Protein AF-A0A947RW77-F1 (afdb_monomer)

Structure (mmCIF, N/CA/C/O backbone):
data_AF-A0A947RW77-F1
#
_entry.id   AF-A0A947RW77-F1
#
loop_
_atom_site.group_PDB
_atom_site.id
_atom_site.type_symbol
_atom_site.label_atom_id
_atom_site.label_alt_id
_atom_site.label_comp_id
_atom_site.label_asym_id
_atom_site.label_entity_id
_atom_site.label_seq_id
_atom_site.pdbx_PDB_ins_code
_atom_site.Cartn_x
_atom_site.Cartn_y
_atom_site.Cartn_z
_atom_site.occupancy
_atom_site.B_iso_or_equiv
_atom_site.auth_seq_id
_atom_site.auth_comp_id
_atom_site.auth_asym_id
_atom_site.auth_atom_id
_atom_site.pdbx_PDB_model_num
ATOM 1 N N . MET A 1 1 ? -20.421 5.326 41.709 1.00 37.91 1 MET A N 1
ATOM 2 C CA . MET A 1 1 ? -20.315 5.858 40.338 1.00 37.91 1 MET A CA 1
ATOM 3 C C . MET A 1 1 ? -19.243 5.018 39.675 1.00 37.91 1 MET A C 1
ATOM 5 O O . MET A 1 1 ? -18.101 5.119 40.087 1.00 37.91 1 MET A O 1
ATOM 9 N N . MET A 1 2 ? -19.635 4.052 38.840 1.00 42.28 2 MET A N 1
ATOM 10 C CA . MET A 1 2 ? -18.677 3.189 38.145 1.00 42.28 2 MET A CA 1
ATOM 11 C C . MET A 1 2 ? -17.948 4.050 37.118 1.00 42.28 2 MET A C 1
ATOM 13 O O . MET A 1 2 ? -18.588 4.613 36.230 1.00 42.28 2 MET A O 1
ATOM 17 N N . GLU A 1 3 ? -16.641 4.201 37.294 1.00 43.28 3 GLU A N 1
ATOM 18 C CA . GLU A 1 3 ? -15.764 4.680 36.236 1.00 43.28 3 GLU A CA 1
ATOM 19 C C . GLU A 1 3 ? -15.918 3.698 35.070 1.00 43.28 3 GLU A C 1
ATOM 21 O O . GLU A 1 3 ? -15.775 2.489 35.244 1.00 43.28 3 GLU A O 1
ATOM 26 N N . LYS A 1 4 ? -16.334 4.199 33.903 1.00 48.94 4 LYS A N 1
ATOM 27 C CA . LYS A 1 4 ? -16.241 3.417 32.674 1.00 48.94 4 LYS A CA 1
ATOM 28 C C . LYS A 1 4 ? -14.751 3.227 32.429 1.00 48.94 4 LYS A C 1
ATOM 30 O O . LYS A 1 4 ? -14.072 4.221 32.177 1.00 48.94 4 LYS A O 1
ATOM 35 N N . ASP A 1 5 ? -14.270 1.989 32.527 1.00 47.66 5 ASP A N 1
ATOM 36 C CA . ASP A 1 5 ? -12.983 1.600 31.957 1.00 47.66 5 ASP A CA 1
ATOM 37 C C . ASP A 1 5 ? -12.903 2.223 30.561 1.00 47.66 5 ASP A C 1
ATOM 39 O O . ASP A 1 5 ? -13.807 2.026 29.742 1.00 47.66 5 ASP A O 1
ATOM 43 N N . GLY A 1 6 ? -11.903 3.082 30.344 1.00 48.59 6 GLY A N 1
ATOM 44 C CA . GLY A 1 6 ? -11.741 3.799 29.086 1.00 48.59 6 GLY A CA 1
ATOM 45 C C . GLY A 1 6 ? -11.792 2.809 27.929 1.00 48.59 6 GLY A C 1
ATOM 46 O O . GLY A 1 6 ? -11.190 1.738 28.018 1.00 48.59 6 GLY A O 1
ATOM 47 N N . GLU A 1 7 ? -12.537 3.144 26.874 1.00 57.09 7 GLU A N 1
ATOM 48 C CA . GLU A 1 7 ? -12.447 2.440 25.596 1.00 57.09 7 GLU A CA 1
ATOM 49 C C . GLU A 1 7 ? -10.958 2.287 25.277 1.00 57.09 7 GLU A C 1
ATOM 51 O O . GLU A 1 7 ? -10.275 3.279 25.027 1.00 57.09 7 GLU A O 1
ATOM 56 N N . GLN A 1 8 ? -10.412 1.071 25.382 1.00 60.69 8 GLN A N 1
ATOM 57 C CA . GLN A 1 8 ? -9.056 0.831 24.914 1.00 60.69 8 GLN A CA 1
ATOM 58 C C . GLN A 1 8 ? -9.109 1.036 23.405 1.00 60.69 8 GLN A C 1
ATOM 60 O O . GLN A 1 8 ? -9.587 0.166 22.677 1.00 60.69 8 GLN A O 1
ATOM 65 N N . GLU A 1 9 ? -8.678 2.216 22.950 1.00 78.75 9 GLU A N 1
ATOM 66 C CA . GLU A 1 9 ? -8.414 2.470 21.541 1.00 78.75 9 GLU A CA 1
ATOM 67 C C . GLU A 1 9 ? -7.515 1.329 21.056 1.00 78.75 9 GLU A C 1
ATOM 69 O O . GLU A 1 9 ? -6.443 1.084 21.617 1.00 78.75 9 GLU A O 1
ATOM 74 N N . GLY A 1 10 ? -8.006 0.545 20.092 1.00 91.00 10 GLY A N 1
ATOM 75 C CA . GLY A 1 10 ? -7.279 -0.618 19.592 1.00 91.00 10 GLY A CA 1
ATOM 76 C C . GLY A 1 10 ? -5.876 -0.245 19.098 1.00 91.00 10 GLY A C 1
ATOM 77 O O . GLY A 1 10 ? -5.557 0.914 18.839 1.00 91.00 10 GLY A O 1
ATOM 78 N N . LEU A 1 11 ? -5.021 -1.244 18.917 1.00 95.94 11 LEU A N 1
ATOM 79 C CA . LEU A 1 11 ? -3.639 -1.046 18.496 1.00 95.94 11 LEU A CA 1
ATOM 80 C C . LEU A 1 11 ? -3.567 -0.331 17.143 1.00 95.94 11 LEU A C 1
ATOM 82 O O . LEU A 1 11 ? -4.226 -0.728 16.180 1.00 95.94 11 LEU A O 1
ATOM 86 N N . TYR A 1 12 ? -2.713 0.683 17.059 1.00 96.69 12 TYR A N 1
ATOM 87 C CA . TYR A 1 12 ? -2.274 1.234 15.787 1.00 96.69 12 TYR A CA 1
ATOM 88 C C . TYR A 1 12 ? -0.948 0.589 15.386 1.00 96.69 12 TYR A C 1
ATOM 90 O O . TYR A 1 12 ? 0.031 0.648 16.132 1.00 96.69 12 TYR A O 1
ATOM 98 N N . ILE A 1 13 ? -0.921 -0.035 14.210 1.00 97.69 13 ILE A N 1
ATOM 99 C CA . ILE A 1 13 ? 0.256 -0.715 13.675 1.00 97.69 13 ILE A CA 1
ATOM 100 C C . ILE A 1 13 ? 0.755 0.046 12.449 1.00 97.69 13 ILE A C 1
ATOM 102 O O . ILE A 1 13 ? 0.047 0.164 11.451 1.00 97.69 13 ILE A O 1
ATOM 106 N N . LEU A 1 14 ? 2.002 0.512 12.507 1.00 97.94 14 LEU A N 1
ATOM 107 C CA . LEU A 1 14 ? 2.716 1.052 11.355 1.00 97.94 14 LEU A CA 1
ATOM 108 C C . LEU A 1 14 ? 3.698 0.002 10.829 1.00 97.94 14 LEU A C 1
ATOM 110 O O . LEU A 1 14 ? 4.674 -0.347 11.493 1.00 97.94 14 LEU A O 1
ATOM 114 N N . MET A 1 15 ? 3.447 -0.486 9.623 1.00 97.75 15 MET A N 1
ATOM 115 C CA . MET A 1 15 ? 4.347 -1.346 8.865 1.00 97.75 15 MET A CA 1
ATOM 116 C C . MET A 1 15 ? 5.169 -0.497 7.898 1.00 97.75 15 MET A C 1
ATOM 118 O O . MET A 1 15 ? 4.660 0.462 7.328 1.00 97.75 15 MET A O 1
ATOM 122 N N . MET A 1 16 ? 6.434 -0.853 7.676 1.00 97.00 16 MET A N 1
ATOM 123 C CA . MET A 1 16 ? 7.301 -0.148 6.726 1.00 97.00 16 MET A CA 1
ATOM 124 C C . MET A 1 16 ? 7.900 -1.133 5.722 1.00 97.00 16 MET A C 1
ATOM 126 O O . MET A 1 16 ? 8.550 -2.099 6.116 1.00 97.00 16 MET A O 1
ATOM 130 N N . SER A 1 17 ? 7.715 -0.866 4.428 1.00 94.56 17 SER A N 1
ATOM 131 C CA . SER A 1 17 ? 8.339 -1.602 3.322 1.00 94.56 17 SER A CA 1
ATOM 132 C C . SER A 1 17 ? 8.797 -0.620 2.246 1.00 94.56 17 SER A C 1
ATOM 134 O O . SER A 1 17 ? 8.014 -0.188 1.405 1.00 94.56 17 SER A O 1
ATOM 136 N N . ILE A 1 18 ? 10.075 -0.242 2.290 1.00 93.19 18 ILE A N 1
ATOM 137 C CA . ILE A 1 18 ? 10.652 0.838 1.467 1.00 93.19 18 ILE A CA 1
ATOM 138 C C . ILE A 1 18 ? 11.254 0.372 0.131 1.00 93.19 18 ILE A C 1
ATOM 140 O O . ILE A 1 18 ? 11.607 1.208 -0.701 1.00 93.19 18 ILE A O 1
ATOM 144 N N . HIS A 1 19 ? 11.393 -0.941 -0.060 1.00 90.12 19 HIS A N 1
ATOM 145 C CA . HIS A 1 19 ? 11.932 -1.557 -1.273 1.00 90.12 19 HIS A CA 1
ATOM 146 C C . HIS A 1 19 ? 10.812 -2.054 -2.190 1.00 90.12 19 HIS A C 1
ATOM 148 O O . HIS A 1 19 ? 9.689 -2.290 -1.739 1.00 90.12 19 HIS A O 1
ATOM 154 N N . GLY A 1 20 ? 11.153 -2.232 -3.467 1.00 90.88 20 GLY A N 1
ATOM 155 C CA . GLY A 1 20 ? 10.230 -2.709 -4.491 1.00 90.88 20 GLY A CA 1
ATOM 156 C C . GLY A 1 20 ? 9.115 -1.723 -4.830 1.00 90.88 20 GLY A C 1
ATOM 157 O O . GLY A 1 20 ? 9.124 -0.553 -4.434 1.00 90.88 20 GLY A O 1
ATOM 158 N N . LEU A 1 21 ? 8.164 -2.222 -5.613 1.00 93.25 21 LEU A N 1
ATOM 159 C CA . LEU A 1 21 ? 6.977 -1.502 -6.052 1.00 93.25 21 LEU A CA 1
ATOM 160 C C . LEU A 1 21 ? 5.750 -2.002 -5.277 1.00 93.25 21 LEU A C 1
ATOM 162 O O . LEU A 1 21 ? 5.074 -2.947 -5.687 1.00 93.25 21 LEU A O 1
ATOM 166 N N . VAL A 1 22 ? 5.465 -1.369 -4.137 1.00 94.25 22 VAL A N 1
ATOM 167 C CA . VAL A 1 22 ? 4.308 -1.700 -3.290 1.00 94.25 22 VAL A CA 1
ATOM 168 C C . VAL A 1 22 ? 3.061 -0.962 -3.789 1.00 94.25 22 VAL A C 1
ATOM 170 O O . VAL A 1 22 ? 3.072 0.260 -3.894 1.00 94.25 22 VAL A O 1
ATOM 173 N N . ARG A 1 23 ? 1.987 -1.711 -4.058 1.00 92.94 23 ARG A N 1
ATOM 174 C CA . ARG A 1 23 ? 0.615 -1.224 -4.285 1.00 92.94 23 ARG A CA 1
ATOM 175 C C . ARG A 1 23 ? -0.388 -2.279 -3.819 1.00 92.94 23 ARG A C 1
ATOM 177 O O . ARG A 1 23 ? -0.031 -3.458 -3.772 1.00 92.94 23 ARG A O 1
ATOM 184 N N . ALA A 1 24 ? -1.607 -1.896 -3.450 1.00 90.12 24 ALA A N 1
ATOM 185 C CA . ALA A 1 24 ? -2.573 -2.849 -2.893 1.00 90.12 24 ALA A CA 1
ATOM 186 C C . ALA A 1 24 ? -3.272 -3.704 -3.957 1.00 90.12 24 ALA A C 1
ATOM 188 O O . ALA A 1 24 ? -3.677 -4.837 -3.675 1.00 90.12 24 ALA A O 1
ATOM 189 N N . ARG A 1 25 ? -3.420 -3.167 -5.172 1.00 87.38 25 ARG A N 1
ATOM 190 C CA . ARG A 1 25 ? -4.085 -3.824 -6.306 1.00 87.38 25 ARG A CA 1
ATOM 191 C C . ARG A 1 25 ? -3.137 -4.002 -7.482 1.00 87.38 25 ARG A C 1
ATOM 193 O O . ARG A 1 25 ? -2.169 -3.266 -7.628 1.00 87.38 25 ARG A O 1
ATOM 200 N N . ASP A 1 26 ? -3.420 -5.006 -8.308 1.00 88.88 26 ASP A N 1
ATOM 201 C CA . ASP A 1 26 ? -2.698 -5.278 -9.555 1.00 88.88 26 ASP A CA 1
ATOM 202 C C . ASP A 1 26 ? -1.172 -5.382 -9.388 1.00 88.88 26 ASP A C 1
ATOM 204 O O . ASP A 1 26 ? -0.424 -4.908 -10.231 1.00 88.88 26 ASP A O 1
ATOM 208 N N . ILE A 1 27 ? -0.669 -5.960 -8.292 1.00 89.81 27 ILE A N 1
ATOM 209 C CA . ILE A 1 27 ? 0.776 -6.028 -7.994 1.00 89.81 27 ILE A CA 1
ATOM 210 C C . ILE A 1 27 ? 1.571 -6.521 -9.220 1.00 89.81 27 ILE A C 1
ATOM 212 O O . ILE A 1 27 ? 1.290 -7.594 -9.756 1.00 89.81 27 ILE A O 1
ATOM 216 N N . GLU A 1 28 ? 2.585 -5.757 -9.644 1.00 89.12 28 GLU A N 1
ATOM 217 C CA . GLU A 1 28 ? 3.437 -6.065 -10.808 1.00 89.12 28 GLU A CA 1
ATOM 218 C C . GLU A 1 28 ? 4.478 -7.151 -10.489 1.00 89.12 28 GLU A C 1
ATOM 220 O O . GLU A 1 28 ? 5.689 -6.936 -10.555 1.00 89.12 28 GLU A O 1
ATOM 225 N N . LEU A 1 29 ? 4.002 -8.330 -10.091 1.00 89.00 29 LEU A N 1
ATOM 226 C CA . LEU A 1 29 ? 4.854 -9.445 -9.692 1.00 89.00 29 LEU A CA 1
ATOM 227 C C . LEU A 1 29 ? 5.849 -9.823 -10.795 1.00 89.00 29 LEU A C 1
ATOM 229 O O . LEU A 1 29 ? 5.476 -10.062 -11.941 1.00 89.00 29 LEU A O 1
ATOM 233 N N . GLY A 1 30 ? 7.121 -9.927 -10.416 1.00 88.88 30 GLY A N 1
ATOM 234 C CA . GLY A 1 30 ? 8.212 -10.294 -11.317 1.00 88.88 30 GLY A CA 1
ATOM 235 C C . GLY A 1 30 ? 8.726 -9.149 -12.191 1.00 88.88 30 GLY A C 1
ATOM 236 O O . GLY A 1 30 ? 9.555 -9.401 -13.062 1.00 88.88 30 GLY A O 1
ATOM 237 N N . ARG A 1 31 ? 8.275 -7.907 -11.969 1.00 87.31 31 ARG A N 1
ATOM 238 C CA . ARG A 1 31 ? 8.781 -6.728 -12.688 1.00 87.31 31 ARG A CA 1
ATOM 239 C C . ARG A 1 31 ? 10.276 -6.498 -12.480 1.00 87.31 31 ARG A C 1
ATOM 241 O O . ARG A 1 31 ? 10.989 -6.169 -13.425 1.00 87.31 31 ARG A O 1
ATOM 248 N N . ASP A 1 32 ? 10.738 -6.654 -11.249 1.00 86.06 32 ASP A N 1
ATOM 249 C CA . ASP A 1 32 ? 12.141 -6.542 -10.869 1.00 86.06 32 ASP A CA 1
ATOM 250 C C . ASP A 1 32 ? 12.461 -7.502 -9.714 1.00 86.06 32 ASP A C 1
ATOM 252 O O . ASP A 1 32 ? 11.603 -8.262 -9.255 1.00 86.06 32 ASP A O 1
ATOM 256 N N . ALA A 1 33 ? 13.719 -7.496 -9.265 1.00 82.50 33 ALA A N 1
ATOM 257 C CA . ALA A 1 33 ? 14.186 -8.373 -8.193 1.00 82.50 33 ALA A CA 1
ATOM 258 C C . ALA A 1 33 ? 13.506 -8.098 -6.836 1.00 82.50 33 ALA A C 1
ATOM 260 O O . ALA A 1 33 ? 13.452 -8.999 -5.999 1.00 82.50 33 ALA A O 1
ATOM 261 N N . ASP A 1 34 ? 12.968 -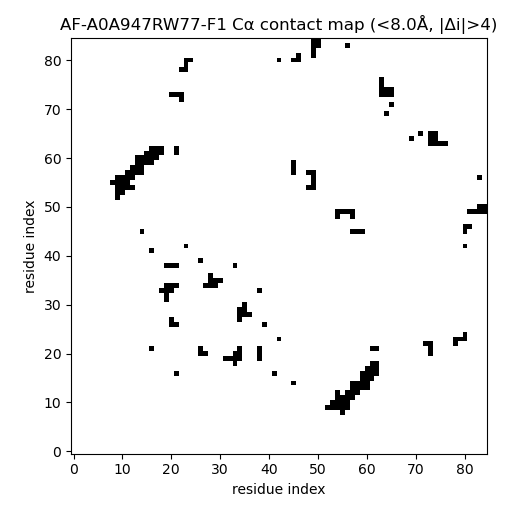6.891 -6.638 1.00 83.69 34 ASP A N 1
ATOM 262 C CA . ASP A 1 34 ? 12.383 -6.440 -5.374 1.00 83.69 34 ASP A CA 1
ATOM 263 C C . ASP A 1 34 ? 10.845 -6.572 -5.360 1.00 83.69 34 ASP A C 1
ATOM 265 O O . ASP A 1 34 ? 10.215 -6.480 -4.307 1.00 83.69 34 ASP A O 1
ATOM 269 N N . THR A 1 35 ? 10.216 -6.831 -6.510 1.00 82.00 35 THR A N 1
ATOM 270 C CA . THR A 1 35 ? 8.756 -6.898 -6.674 1.00 82.00 35 THR A CA 1
ATOM 271 C C . THR A 1 35 ? 8.290 -8.343 -6.846 1.00 82.00 35 THR A C 1
ATOM 273 O O . THR A 1 35 ? 7.874 -8.783 -7.918 1.00 82.00 35 THR A O 1
ATOM 276 N N . GLY A 1 36 ? 8.383 -9.114 -5.760 1.00 87.88 36 GLY A N 1
ATOM 277 C CA . GLY A 1 36 ? 8.040 -10.539 -5.733 1.00 87.88 36 GLY A CA 1
ATOM 278 C C . GLY A 1 36 ? 7.197 -10.948 -4.524 1.00 87.88 36 GLY A C 1
ATOM 279 O O . GLY A 1 36 ? 6.337 -10.206 -4.045 1.00 87.88 36 GLY A O 1
ATOM 280 N N . GLY A 1 37 ? 7.461 -12.146 -3.995 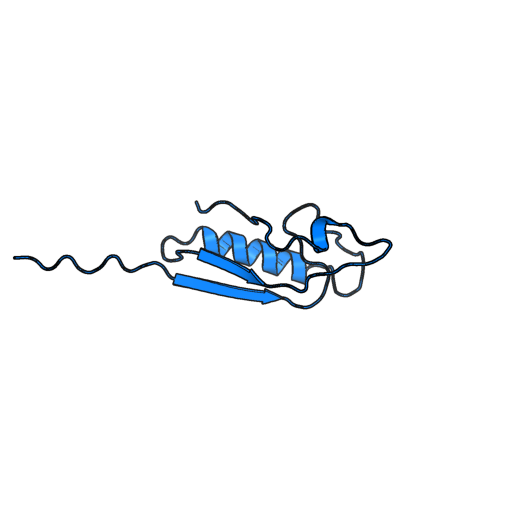1.00 91.44 37 GLY A N 1
ATOM 281 C CA . GLY A 1 37 ? 6.704 -12.706 -2.869 1.00 91.44 37 GLY A CA 1
ATOM 282 C C . GLY A 1 37 ? 6.729 -11.844 -1.601 1.00 91.44 37 GLY A C 1
ATOM 283 O O . GLY A 1 37 ? 5.762 -11.854 -0.847 1.00 91.44 37 GLY A O 1
ATOM 284 N N . GLN A 1 38 ? 7.782 -11.045 -1.392 1.00 91.31 38 GLN A N 1
ATOM 285 C CA . GLN A 1 38 ? 7.892 -10.139 -0.243 1.00 91.31 38 GLN A CA 1
ATOM 286 C C . GLN A 1 38 ? 6.824 -9.034 -0.261 1.00 91.31 38 GLN A C 1
ATOM 288 O O . GLN A 1 38 ? 6.233 -8.752 0.780 1.00 91.31 38 GLN A O 1
ATOM 293 N N . ILE A 1 39 ? 6.513 -8.469 -1.432 1.00 94.06 39 ILE A N 1
ATOM 294 C CA . ILE A 1 39 ? 5.457 -7.455 -1.575 1.00 94.06 39 ILE A CA 1
ATOM 295 C C . ILE A 1 39 ? 4.090 -8.071 -1.283 1.00 94.06 39 ILE A C 1
ATOM 297 O O . ILE A 1 39 ? 3.312 -7.517 -0.509 1.00 94.06 39 ILE A O 1
ATOM 301 N N . THR A 1 40 ? 3.832 -9.264 -1.830 1.00 93.56 40 THR A N 1
ATOM 302 C CA . THR A 1 40 ? 2.585 -10.001 -1.562 1.00 93.56 40 THR A CA 1
ATOM 303 C C . THR A 1 40 ? 2.434 -10.283 -0.070 1.00 93.56 40 THR A C 1
ATOM 305 O O . THR A 1 40 ? 1.393 -9.999 0.511 1.00 93.56 40 THR A O 1
ATOM 308 N N . TYR A 1 41 ? 3.492 -10.786 0.569 1.00 94.25 41 TYR A N 1
ATOM 309 C CA . TYR A 1 41 ? 3.484 -11.106 1.993 1.00 94.25 41 TYR A CA 1
ATOM 310 C C . TYR A 1 41 ? 3.134 -9.890 2.857 1.00 94.25 41 TYR A C 1
ATOM 312 O O . TYR A 1 41 ? 2.297 -9.989 3.748 1.00 94.25 41 TYR A O 1
ATOM 320 N N . VAL A 1 42 ? 3.749 -8.736 2.592 1.00 95.38 42 VAL A N 1
ATOM 321 C CA . VAL A 1 42 ? 3.510 -7.515 3.371 1.00 95.38 42 VAL A CA 1
ATOM 322 C C . VAL A 1 42 ? 2.068 -7.020 3.214 1.00 95.38 42 VAL A C 1
ATOM 324 O O . VAL A 1 42 ? 1.452 -6.638 4.209 1.00 95.38 42 VAL A O 1
ATOM 327 N N . ILE A 1 43 ? 1.509 -7.061 2.001 1.00 95.38 43 ILE A N 1
ATOM 328 C CA . ILE A 1 43 ? 0.115 -6.666 1.750 1.00 95.38 43 ILE A CA 1
ATOM 329 C C . ILE A 1 43 ? -0.863 -7.611 2.459 1.00 95.38 43 ILE A C 1
ATOM 331 O O . ILE A 1 43 ? -1.767 -7.149 3.155 1.00 95.38 43 ILE A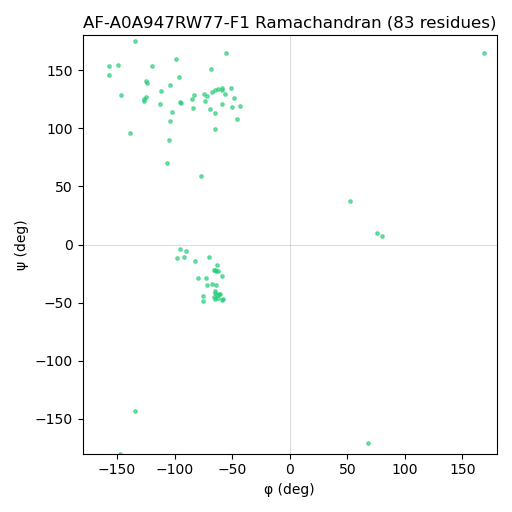 O 1
ATOM 335 N N . GLU A 1 44 ? -0.666 -8.924 2.343 1.00 96.00 44 GLU A N 1
ATOM 336 C CA . GLU A 1 44 ? -1.533 -9.908 3.001 1.00 96.00 44 GLU A CA 1
ATOM 337 C C . GLU A 1 44 ? -1.400 -9.865 4.530 1.00 96.00 44 GLU A C 1
ATOM 339 O O . GLU A 1 44 ? -2.393 -10.007 5.242 1.00 96.00 44 GLU A O 1
ATOM 344 N N . MET A 1 45 ? -0.206 -9.573 5.054 1.00 97.06 45 MET A N 1
ATOM 345 C CA . MET A 1 45 ? -0.002 -9.348 6.485 1.00 97.06 45 MET A CA 1
ATOM 346 C C . MET A 1 45 ? -0.786 -8.126 6.981 1.00 97.06 45 MET A C 1
ATOM 348 O O . MET A 1 45 ? -1.439 -8.210 8.019 1.00 97.06 45 MET A O 1
ATOM 352 N N . ALA A 1 46 ? -0.775 -7.014 6.239 1.00 96.75 46 ALA A N 1
ATOM 353 C CA . ALA A 1 46 ? -1.549 -5.827 6.602 1.00 96.75 46 ALA A CA 1
ATOM 354 C C . ALA A 1 46 ? -3.060 -6.119 6.638 1.00 96.75 46 ALA A C 1
ATOM 356 O O . ALA A 1 46 ? -3.738 -5.728 7.588 1.00 96.75 46 ALA A O 1
ATOM 357 N N . LYS A 1 47 ? -3.575 -6.872 5.655 1.00 96.19 47 LYS A N 1
ATOM 358 C CA . LYS A 1 47 ? -4.981 -7.314 5.626 1.00 96.19 47 LYS A CA 1
ATOM 359 C C . LYS A 1 47 ? -5.325 -8.213 6.812 1.00 96.19 47 LYS A C 1
ATOM 361 O O . LYS A 1 47 ? -6.341 -8.001 7.466 1.00 96.19 47 LYS A O 1
ATOM 366 N N . ALA A 1 48 ? -4.468 -9.186 7.118 1.00 96.88 48 ALA A N 1
ATOM 367 C CA . ALA A 1 48 ? -4.676 -10.100 8.238 1.00 96.88 48 ALA A CA 1
ATOM 368 C C . ALA A 1 48 ? -4.661 -9.378 9.597 1.00 96.88 48 ALA A C 1
ATOM 370 O O . ALA A 1 48 ? -5.413 -9.739 10.496 1.00 96.88 48 ALA A O 1
ATOM 371 N N . LEU A 1 49 ? -3.838 -8.338 9.751 1.00 96.81 49 LEU A N 1
ATOM 372 C CA . LEU A 1 49 ? -3.830 -7.509 10.957 1.00 96.81 49 LEU A CA 1
ATOM 373 C C . LEU A 1 49 ? -5.068 -6.610 11.054 1.00 96.81 49 LEU A C 1
ATOM 375 O O . LEU A 1 49 ? -5.567 -6.390 12.153 1.00 96.81 49 LEU A O 1
ATOM 379 N N . ALA A 1 50 ? -5.585 -6.117 9.926 1.00 95.81 50 ALA A N 1
ATOM 380 C CA . ALA A 1 50 ? -6.757 -5.242 9.898 1.00 95.81 50 ALA A CA 1
ATOM 381 C C . ALA A 1 50 ? -8.053 -5.929 10.366 1.00 95.81 50 ALA A C 1
ATOM 383 O O . ALA A 1 50 ? -8.978 -5.236 10.786 1.00 95.81 50 ALA A O 1
ATOM 384 N N . VAL A 1 51 ? -8.120 -7.266 10.318 1.00 95.62 51 VAL A N 1
ATOM 385 C CA . VAL A 1 51 ? -9.276 -8.044 10.802 1.00 95.62 51 VAL A CA 1
ATOM 386 C C . VAL A 1 51 ? -9.170 -8.455 12.276 1.00 95.62 51 VAL A C 1
ATOM 388 O O . VAL A 1 51 ? -10.110 -9.035 12.816 1.00 95.62 51 VAL A O 1
ATOM 391 N N . ASP A 1 52 ? -8.042 -8.197 12.947 1.00 95.25 52 ASP A N 1
ATOM 392 C CA . ASP A 1 52 ? -7.910 -8.497 14.375 1.00 95.25 52 ASP A CA 1
ATOM 393 C C . ASP A 1 52 ? -8.720 -7.472 15.194 1.00 95.25 52 ASP A C 1
ATOM 395 O O . ASP A 1 52 ? -8.461 -6.269 15.096 1.00 95.25 52 ASP A O 1
ATOM 399 N N . PRO A 1 53 ? -9.669 -7.901 16.049 1.00 93.06 53 PRO A N 1
ATOM 400 C CA . PRO A 1 53 ? -10.535 -6.987 16.797 1.00 93.06 53 PRO A CA 1
ATOM 401 C C . PRO A 1 53 ? -9.773 -6.085 17.777 1.00 93.06 53 PRO A C 1
ATOM 403 O O . PRO A 1 53 ? -10.302 -5.067 18.220 1.00 93.06 53 PRO A O 1
ATOM 406 N N . ARG A 1 54 ? -8.528 -6.434 18.126 1.00 94.88 54 ARG A N 1
ATOM 407 C CA . ARG A 1 54 ? -7.660 -5.620 18.986 1.00 94.88 54 ARG A CA 1
ATOM 408 C C . ARG A 1 54 ? -6.952 -4.515 18.215 1.00 94.88 54 ARG A C 1
ATOM 410 O O . ARG A 1 54 ? -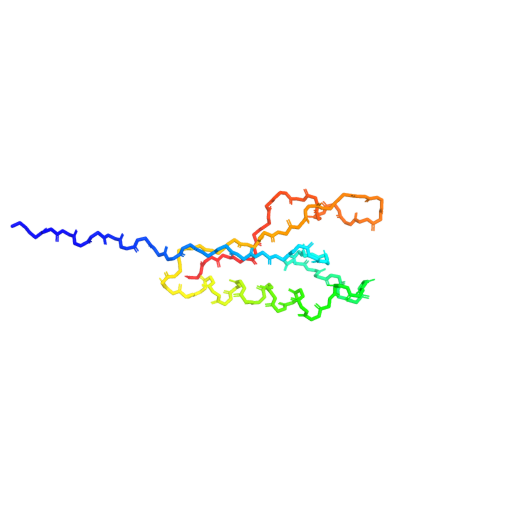6.372 -3.640 18.847 1.00 94.88 54 ARG A O 1
ATOM 417 N N . VAL A 1 55 ? -6.943 -4.555 16.884 1.00 96.00 55 VAL A N 1
ATOM 418 C CA . VAL A 1 55 ? -6.251 -3.587 16.031 1.00 96.00 55 VAL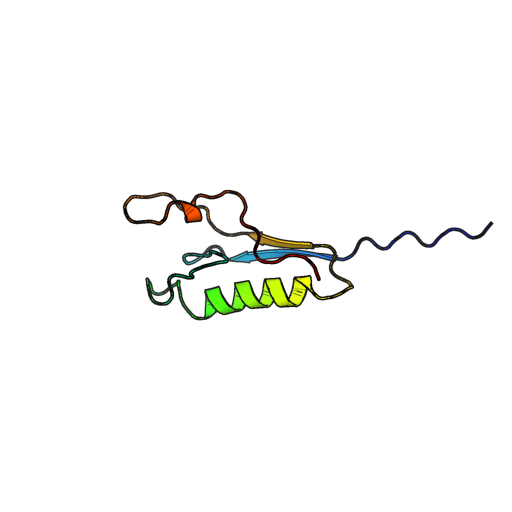 A CA 1
ATOM 419 C C . VAL A 1 55 ? -7.236 -2.503 15.615 1.00 96.00 55 VAL A C 1
ATOM 421 O O . VAL A 1 55 ? -8.273 -2.771 15.016 1.00 96.00 55 VAL A O 1
ATOM 424 N N . ALA A 1 56 ? -6.933 -1.248 1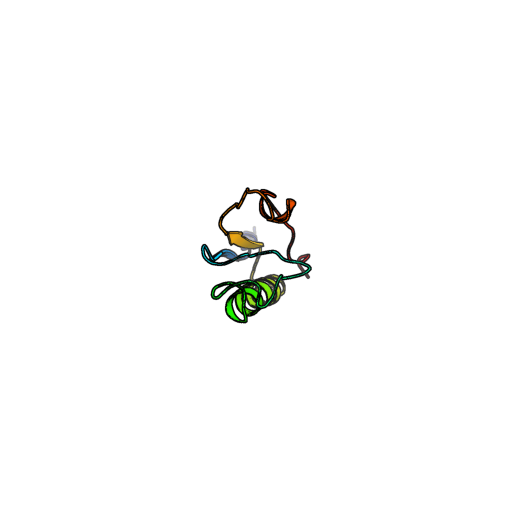5.943 1.00 95.50 56 ALA A N 1
ATOM 425 C CA . ALA A 1 56 ? -7.709 -0.102 15.486 1.00 95.50 56 ALA A CA 1
ATOM 426 C C . ALA A 1 56 ? -7.430 0.203 14.015 1.00 95.50 56 ALA A C 1
ATOM 428 O O . ALA A 1 56 ? -8.377 0.447 13.267 1.00 95.50 56 ALA A O 1
ATOM 429 N N . ARG A 1 57 ? -6.149 0.186 13.625 1.00 95.25 57 ARG A N 1
ATOM 430 C CA . ARG A 1 57 ? -5.668 0.660 12.325 1.00 95.25 57 ARG A CA 1
ATOM 431 C C . ARG A 1 57 ? -4.335 0.012 11.952 1.00 95.25 57 ARG A C 1
ATOM 433 O O . ARG A 1 57 ? -3.479 -0.184 12.814 1.00 95.25 57 ARG A O 1
ATOM 440 N N . VAL A 1 58 ? -4.146 -0.233 10.658 1.00 97.44 58 VAL A N 1
ATOM 441 C CA . VAL A 1 58 ? -2.871 -0.657 10.070 1.00 97.44 58 VAL A CA 1
ATOM 442 C C . VAL A 1 58 ? -2.523 0.285 8.926 1.00 97.44 58 VAL A C 1
ATOM 444 O O . VAL A 1 58 ? -3.306 0.410 7.989 1.00 97.44 58 VAL A O 1
ATOM 447 N N . ASP A 1 59 ? -1.348 0.903 8.989 1.00 97.56 59 ASP A N 1
ATOM 448 C CA . ASP A 1 59 ? -0.782 1.667 7.878 1.00 97.56 59 ASP A CA 1
ATOM 449 C C . ASP A 1 59 ? 0.455 0.938 7.348 1.00 97.56 59 ASP A C 1
ATOM 451 O O . ASP A 1 59 ? 1.338 0.557 8.117 1.00 97.56 59 ASP A O 1
ATOM 455 N N . LEU A 1 60 ? 0.541 0.772 6.028 1.00 97.31 60 LEU A N 1
ATOM 456 C CA . LEU A 1 60 ? 1.745 0.304 5.350 1.00 97.31 60 LEU A CA 1
ATOM 457 C C . LEU A 1 60 ? 2.427 1.485 4.666 1.00 97.31 60 LEU A C 1
ATOM 459 O O . LEU A 1 60 ? 1.981 1.964 3.628 1.00 97.31 60 LEU A O 1
ATOM 463 N N . LEU A 1 61 ? 3.536 1.932 5.241 1.00 97.44 61 LEU A N 1
ATOM 464 C CA . LEU A 1 61 ? 4.367 2.973 4.665 1.00 97.44 61 LEU A CA 1
ATOM 465 C C . LEU A 1 61 ? 5.324 2.376 3.632 1.00 97.44 61 LEU A C 1
ATOM 467 O O . LEU A 1 61 ? 6.085 1.447 3.921 1.00 97.44 61 LEU A O 1
ATOM 471 N N . THR A 1 62 ? 5.332 2.964 2.442 1.00 95.62 62 THR A N 1
ATOM 472 C CA . THR A 1 62 ? 6.266 2.627 1.370 1.00 95.62 62 THR A CA 1
ATOM 473 C C . THR A 1 62 ? 6.852 3.886 0.731 1.00 95.62 62 THR A C 1
ATOM 475 O O . THR A 1 62 ? 6.494 5.013 1.079 1.00 95.62 62 THR A O 1
ATOM 478 N N . ARG A 1 63 ? 7.797 3.701 -0.190 1.00 94.88 63 ARG A N 1
ATOM 479 C CA . ARG A 1 63 ? 8.376 4.786 -0.974 1.00 94.88 63 ARG A CA 1
ATOM 480 C C . ARG A 1 63 ? 7.368 5.236 -2.030 1.00 94.88 63 ARG A C 1
ATOM 482 O O . ARG A 1 63 ? 6.917 4.429 -2.832 1.00 94.88 63 ARG A O 1
ATOM 489 N N . ARG A 1 64 ? 7.119 6.542 -2.093 1.00 95.19 64 ARG A N 1
ATOM 490 C CA . ARG A 1 64 ? 6.444 7.181 -3.228 1.00 95.19 64 ARG A CA 1
ATOM 491 C C . ARG A 1 64 ? 7.381 7.219 -4.431 1.00 95.19 64 ARG A C 1
ATOM 493 O O . ARG A 1 64 ? 8.516 7.682 -4.299 1.00 95.19 64 ARG A O 1
ATOM 500 N N . ILE A 1 65 ? 6.927 6.732 -5.582 1.00 92.75 65 ILE A N 1
ATOM 501 C CA . ILE A 1 65 ? 7.767 6.587 -6.776 1.00 92.75 65 ILE A CA 1
ATOM 502 C C . ILE A 1 65 ? 7.108 7.312 -7.943 1.00 92.75 65 ILE A C 1
ATOM 504 O O . ILE A 1 65 ? 5.959 7.063 -8.282 1.00 92.75 65 ILE A O 1
ATOM 508 N N . GLU A 1 66 ? 7.876 8.195 -8.574 1.00 94.12 66 GLU A N 1
ATOM 509 C CA . GLU A 1 66 ? 7.496 8.906 -9.790 1.00 94.12 66 GLU A CA 1
ATOM 510 C C . GLU A 1 66 ? 8.554 8.665 -10.862 1.00 94.12 66 GLU A C 1
ATOM 512 O O . GLU A 1 66 ? 9.755 8.671 -10.575 1.00 94.12 66 GLU A O 1
ATOM 517 N N . GLY A 1 67 ? 8.129 8.486 -12.110 1.00 91.19 67 GLY A N 1
ATOM 518 C CA . GLY A 1 67 ? 9.063 8.396 -13.221 1.00 91.19 67 GLY A CA 1
ATOM 519 C C . GLY A 1 67 ? 8.430 7.922 -14.525 1.00 91.19 67 GLY A C 1
ATOM 520 O O . GLY A 1 67 ? 7.323 7.382 -14.530 1.00 91.19 67 GLY A O 1
ATOM 521 N N . PRO A 1 68 ? 9.133 8.107 -15.653 1.00 90.19 68 PRO A N 1
ATOM 522 C CA . PRO A 1 68 ? 8.690 7.583 -16.937 1.00 90.19 68 PRO A CA 1
ATOM 523 C C . PRO A 1 68 ? 8.622 6.049 -16.899 1.00 90.19 68 PRO A C 1
ATOM 525 O O . PRO A 1 68 ? 9.551 5.390 -16.436 1.00 90.19 68 PRO A O 1
ATOM 528 N N . GLY A 1 69 ? 7.528 5.476 -17.407 1.00 86.88 69 GLY A N 1
ATOM 529 C CA . GLY A 1 69 ? 7.332 4.020 -17.456 1.00 86.88 69 GLY A CA 1
ATOM 530 C C . GLY A 1 69 ? 6.966 3.36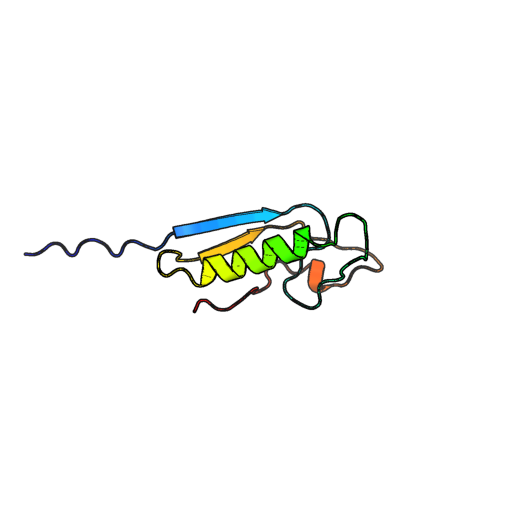8 -16.115 1.00 86.88 69 GLY A C 1
ATOM 531 O O . GLY A 1 69 ? 6.969 2.138 -16.021 1.00 86.88 69 GLY A O 1
ATOM 532 N N . ILE A 1 70 ? 6.659 4.174 -15.094 1.00 89.44 70 ILE A N 1
ATOM 533 C CA . ILE A 1 70 ? 6.066 3.745 -13.825 1.00 89.44 70 ILE A CA 1
ATOM 534 C C . ILE A 1 70 ? 4.586 4.127 -13.844 1.00 89.44 70 ILE A C 1
ATOM 536 O O . ILE A 1 70 ? 4.230 5.213 -14.303 1.00 89.44 70 ILE A O 1
ATOM 540 N N . ASP A 1 71 ? 3.731 3.223 -13.375 1.00 91.25 71 ASP A N 1
ATOM 541 C CA . ASP A 1 71 ? 2.307 3.497 -13.202 1.00 91.25 71 ASP A CA 1
ATOM 542 C C . ASP A 1 71 ? 2.110 4.683 -12.241 1.00 91.25 71 ASP A C 1
ATOM 544 O O . ASP A 1 71 ? 2.752 4.765 -11.191 1.00 91.25 71 ASP A O 1
ATOM 548 N N . THR A 1 72 ? 1.232 5.622 -12.592 1.00 91.62 72 THR A N 1
ATOM 549 C CA . THR A 1 72 ? 0.996 6.829 -11.790 1.00 91.62 72 THR A CA 1
ATOM 550 C C . THR A 1 72 ? 0.457 6.525 -10.398 1.00 91.62 72 THR A C 1
ATOM 552 O O . THR A 1 72 ? 0.669 7.329 -9.495 1.00 91.62 72 THR A O 1
ATOM 555 N N . ASN A 1 73 ? -0.161 5.360 -10.193 1.00 90.88 73 ASN A N 1
ATOM 556 C CA . ASN A 1 73 ? -0.702 4.958 -8.895 1.00 90.88 73 ASN A CA 1
ATOM 557 C C . ASN A 1 73 ? 0.402 4.770 -7.834 1.00 90.88 73 ASN A C 1
ATOM 559 O O . ASN A 1 73 ? 0.146 4.913 -6.645 1.00 90.88 73 ASN A O 1
ATOM 563 N N . TYR A 1 74 ? 1.663 4.538 -8.228 1.00 92.69 74 TYR A N 1
A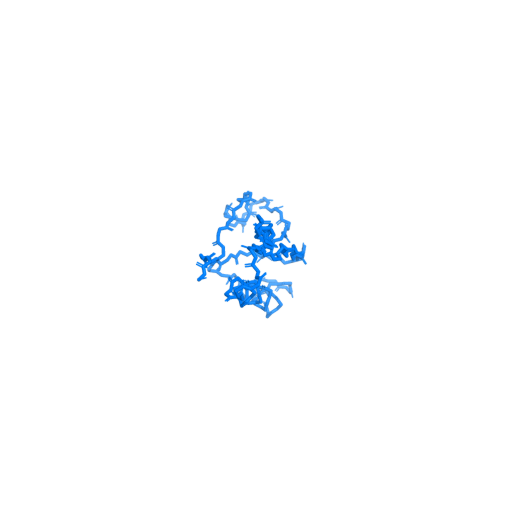TOM 564 C CA . TYR A 1 74 ? 2.794 4.521 -7.279 1.00 92.69 74 TYR A CA 1
ATOM 565 C C . TYR A 1 74 ? 3.148 5.906 -6.712 1.00 92.69 74 TYR A C 1
ATOM 567 O O . TYR A 1 74 ? 3.952 6.018 -5.777 1.00 92.69 74 TYR A O 1
ATOM 575 N N . ALA A 1 75 ? 2.576 6.967 -7.284 1.00 93.44 75 ALA A N 1
ATOM 576 C CA . ALA A 1 75 ? 2.729 8.332 -6.807 1.00 93.44 75 ALA A CA 1
ATOM 577 C C . ALA A 1 75 ? 1.588 8.771 -5.873 1.00 93.44 75 ALA A C 1
ATOM 579 O O . ALA A 1 75 ? 1.670 9.880 -5.323 1.00 93.44 75 ALA A O 1
ATOM 580 N N . ASP A 1 76 ? 0.567 7.930 -5.670 1.00 93.69 76 ASP A N 1
ATOM 581 C CA . ASP A 1 76 ? -0.528 8.205 -4.745 1.00 93.69 76 ASP A CA 1
ATOM 582 C C . ASP A 1 76 ? -0.001 8.272 -3.308 1.00 93.69 76 ASP A C 1
ATOM 584 O O . ASP A 1 76 ? 0.782 7.437 -2.855 1.00 93.69 76 ASP A O 1
ATOM 588 N N . LEU A 1 77 ? -0.410 9.311 -2.574 1.00 94.62 77 LEU A N 1
ATOM 589 C CA . LEU A 1 77 ? 0.042 9.512 -1.192 1.00 94.62 77 LEU A CA 1
ATOM 590 C C . LEU A 1 77 ? -0.587 8.507 -0.224 1.00 94.62 77 LEU A C 1
ATOM 592 O O . LEU A 1 77 ? 0.003 8.207 0.811 1.00 94.62 77 LEU A O 1
ATOM 596 N N . VAL A 1 78 ? -1.796 8.040 -0.538 1.00 94.56 78 VAL A N 1
ATOM 597 C CA . VAL A 1 78 ? -2.573 7.113 0.283 1.00 94.56 78 VAL A CA 1
ATOM 598 C C . VAL A 1 78 ? -3.385 6.209 -0.638 1.00 94.56 78 VAL A C 1
ATOM 600 O O . VAL A 1 78 ? -4.145 6.696 -1.471 1.00 94.56 78 VAL A O 1
ATOM 603 N N . GLU A 1 79 ? -3.277 4.901 -0.424 1.00 94.44 79 GLU A N 1
ATOM 604 C CA . GLU A 1 79 ? -4.113 3.873 -1.046 1.00 94.44 79 GLU A CA 1
ATOM 605 C C . GLU A 1 79 ? -4.774 3.039 0.062 1.00 94.44 79 GLU A C 1
ATOM 607 O O . GLU A 1 79 ? -4.145 2.708 1.069 1.00 94.44 79 GLU A O 1
ATOM 612 N N . THR A 1 80 ? -6.052 2.688 -0.105 1.00 94.88 80 THR A N 1
ATOM 613 C CA . THR A 1 80 ? -6.740 1.781 0.828 1.00 94.88 80 THR A CA 1
ATOM 614 C C . THR A 1 80 ? -6.448 0.328 0.458 1.00 94.88 80 THR A C 1
ATOM 616 O O . THR A 1 80 ? -6.837 -0.125 -0.618 1.00 94.88 80 THR A O 1
ATOM 619 N N . ILE A 1 81 ? -5.804 -0.417 1.365 1.00 93.88 81 ILE A N 1
ATOM 620 C CA . ILE A 1 81 ? -5.494 -1.844 1.159 1.00 93.88 81 ILE A CA 1
ATOM 621 C C . ILE A 1 81 ? -6.741 -2.719 1.326 1.00 93.88 81 ILE A C 1
ATOM 623 O O . ILE A 1 81 ? -7.015 -3.591 0.502 1.00 93.88 81 ILE A O 1
ATOM 627 N N . THR A 1 82 ? -7.479 -2.501 2.412 1.00 93.38 82 THR A N 1
ATOM 628 C CA . THR A 1 82 ? -8.729 -3.189 2.743 1.00 93.38 82 THR A CA 1
ATOM 629 C C . THR A 1 82 ? -9.543 -2.315 3.685 1.00 93.38 82 THR A C 1
ATOM 631 O O . THR A 1 82 ? -8.971 -1.528 4.443 1.00 93.38 82 THR A O 1
ATOM 634 N N . ASP A 1 83 ? -10.860 -2.491 3.671 1.00 89.56 83 ASP A N 1
ATOM 635 C CA . ASP A 1 83 ? -11.701 -1.997 4.752 1.00 89.56 83 ASP A CA 1
ATOM 636 C C . ASP A 1 83 ? -11.414 -2.799 6.026 1.00 89.56 83 ASP A C 1
ATOM 638 O O . ASP A 1 83 ? -11.021 -3.973 5.970 1.00 89.56 83 ASP A O 1
ATOM 642 N N . LYS A 1 84 ? -11.606 -2.158 7.180 1.00 85.00 84 LYS A N 1
ATOM 643 C CA . LYS A 1 84 ? -11.634 -2.859 8.461 1.00 85.00 84 LYS A CA 1
ATOM 644 C C . LYS A 1 84 ? -12.880 -3.750 8.511 1.00 85.00 84 LYS A C 1
ATOM 646 O O . LYS A 1 84 ? -13.969 -3.271 8.194 1.00 85.00 84 LYS A O 1
ATOM 651 N N . ALA A 1 85 ? -12.697 -5.013 8.894 1.00 66.81 85 ALA A N 1
ATOM 652 C CA . ALA A 1 85 ? -13.783 -5.977 9.081 1.00 66.81 85 ALA A CA 1
ATOM 653 C C . ALA A 1 85 ? -14.443 -5.852 10.460 1.00 66.81 85 ALA A C 1
ATOM 655 O O . ALA A 1 85 ? -13.739 -5.466 11.424 1.00 66.81 85 ALA A O 1
#

Nearest PDB structures (foldseek):
  7l9p-assembly1_A  TM=4.375E-01  e=5.985E+00  Homo sapiens
  6px9-assembly3_E  TM=4.216E-01  e=8.346E+00  Homo sapiens
  6h25-assembly1_A  TM=3.501E-01  e=8.920E+00  Homo sapiens

Sequence (85 aa):
MMEKDGEQEGLYILMMSIHGLVRARDIELGRDADTGGQITYVIEMAKALAVDPRVARVDLLTRRIEGPGIDTNYADLVETITDKA

Radius of gyration: 16.27 Å; Cα contacts (8 Å, |Δi|>4): 106; chains: 1; bounding box: 34×22×58 Å

Foldseek 3Di:
DDDPPPPPQADEAEAEDADDQADLPPQPDPPDPGRHPVNVVVLVVQVVQLAPPRHNYYDYDYDQDDDPPDDCVSNDPDDDNDDRD

Secondary structure (DSSP, 8-state):
--------PPEEEEEE--SS---SSS--TTSSTTSSHHHHHHHHHHHHHHT-TTEEEEEEE------TTS-GGGG-S--------

pLDDT: mean 88.21, std 13.89, range [37.91, 97.94]

Solvent-accessible surface area (backbone atoms only — not comparable to full-atom values): 5516 Å² total; per-residue (Å²): 13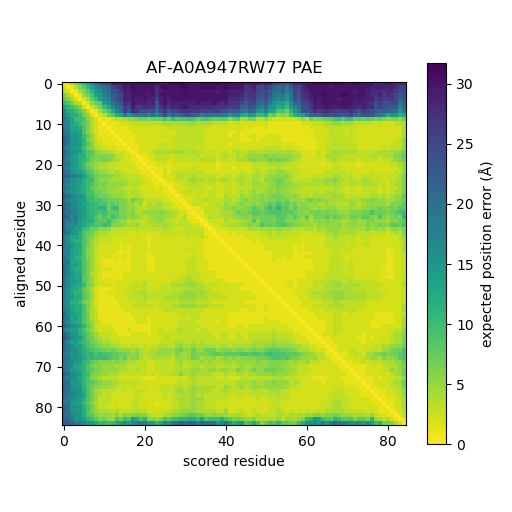2,84,79,74,78,72,83,76,77,38,46,75,45,81,45,79,51,71,66,54,72,75,60,80,65,85,62,61,68,68,76,49,96,56,20,40,70,67,47,54,50,54,55,52,48,48,52,59,46,34,56,36,88,63,35,62,46,65,47,79,47,59,64,75,45,85,58,91,96,52,65,71,72,40,52,52,93,76,79,84,73,66,80,74,109

Mean predicted aligned error: 6.18 Å